Protein AF-A0A932UKM4-F1 (afdb_monomer_lite)

Secondary structure (DSSP, 8-state):
-HHHHHHHHHHHHHHHHHHHHHTT-HHHHHHHHHHHHHHHHHHHHHHHHTT-TTS-GGG--SHHHHHHHHHHHHHHHHT-TT--HHHHHHHHHHIIIIIHHHHHHHHHHHHHHHHHHHT-

pLDDT: mean 83.98, std 5.81, range [56.44, 93.0]

Radius of gyration: 15.67 Å; chains: 1; bounding box: 40×24×49 Å

Sequence (120 aa):
MVAASLAVGAAILLLALVGLALQSNWLKLARVALAAAGYAAVLVGLLRARQLWDGPAHRLPYWPFAVAGVSGGLVSGVMRPESSVPLVVADVVGAGVLLAGLHWVTVRSWHRVRDAVEGR

Foldseek 3Di:
DLVVLLVVVVVVLVVVLVVCVVVVVVLVSVLSVQLSVQLVCQLVVVCVVVVVPPPDLLPDDLVSLLVSQLRSLQSNLVSDPPDDPVRSVCSNVCSSCPVSVVSSCCSNCVVVVVCVVVVD

Structure (mmCIF, N/CA/C/O backbone):
data_AF-A0A932UKM4-F1
#
_entry.id   AF-A0A932UKM4-F1
#
loop_
_atom_site.group_PDB
_atom_site.id
_atom_site.type_symbol
_atom_site.label_atom_id
_atom_site.label_alt_id
_atom_site.label_comp_id
_atom_site.label_asym_id
_atom_site.label_entity_id
_atom_site.label_seq_id
_atom_site.pdbx_PDB_ins_code
_atom_site.Cartn_x
_atom_site.Cartn_y
_atom_site.Cartn_z
_atom_site.occupancy
_atom_site.B_iso_or_equiv
_atom_site.auth_seq_id
_atom_site.auth_comp_id
_atom_site.auth_asym_id
_atom_site.auth_atom_id
_atom_site.pdbx_PDB_model_num
ATOM 1 N N . MET A 1 1 ? -5.273 5.522 13.721 1.00 74.38 1 MET A N 1
ATOM 2 C CA . MET A 1 1 ? -5.007 4.080 13.463 1.00 74.38 1 MET A CA 1
ATOM 3 C C . MET A 1 1 ? -4.378 3.853 12.094 1.00 74.38 1 MET A C 1
ATOM 5 O O . MET A 1 1 ? -3.307 3.265 12.040 1.00 74.38 1 MET A O 1
ATOM 9 N N . VAL A 1 2 ? -4.966 4.377 11.009 1.00 76.31 2 VAL A N 1
ATOM 10 C CA . VAL A 1 2 ? -4.372 4.317 9.655 1.00 76.31 2 VAL A CA 1
ATOM 11 C C . VAL A 1 2 ? -2.952 4.900 9.627 1.00 76.31 2 VAL A C 1
ATOM 13 O O . VAL A 1 2 ? -2.050 4.270 9.091 1.00 76.31 2 VAL A O 1
ATOM 16 N N . ALA A 1 3 ? -2.725 6.042 10.287 1.00 78.25 3 ALA A N 1
ATOM 17 C CA . ALA A 1 3 ? -1.394 6.646 10.412 1.00 78.25 3 ALA A CA 1
ATOM 18 C C . ALA A 1 3 ? -0.356 5.724 11.086 1.00 78.25 3 ALA A C 1
ATOM 20 O O . ALA A 1 3 ? 0.765 5.618 10.605 1.00 78.25 3 ALA A O 1
ATOM 21 N N . ALA A 1 4 ? -0.733 5.021 12.161 1.00 80.44 4 ALA A N 1
ATOM 22 C CA . ALA A 1 4 ? 0.160 4.088 12.852 1.00 80.44 4 ALA A CA 1
ATOM 23 C C . ALA A 1 4 ? 0.479 2.864 11.978 1.00 80.44 4 ALA A C 1
ATOM 25 O O . ALA A 1 4 ? 1.633 2.464 11.878 1.00 80.44 4 ALA A O 1
ATOM 26 N N . SER A 1 5 ? -0.524 2.321 11.280 1.00 81.44 5 SER A N 1
ATOM 27 C CA . SER A 1 5 ? -0.334 1.228 10.318 1.00 81.44 5 SER A CA 1
ATOM 28 C C . SER A 1 5 ? 0.583 1.638 9.159 1.00 81.44 5 SER A C 1
ATOM 30 O O . SER A 1 5 ? 1.486 0.893 8.786 1.00 81.44 5 SER A O 1
ATOM 32 N N . LEU A 1 6 ? 0.418 2.859 8.636 1.00 81.44 6 LEU A N 1
ATOM 33 C CA . LEU A 1 6 ? 1.317 3.429 7.632 1.00 81.44 6 LEU A CA 1
ATOM 34 C C . LEU A 1 6 ? 2.736 3.628 8.170 1.00 81.44 6 LEU A C 1
ATOM 36 O O . LEU A 1 6 ? 3.684 3.348 7.447 1.00 81.44 6 LEU A O 1
ATOM 40 N N . ALA A 1 7 ? 2.896 4.064 9.421 1.00 82.94 7 ALA A N 1
ATOM 41 C CA . ALA A 1 7 ? 4.207 4.228 10.043 1.00 82.94 7 ALA A CA 1
ATOM 42 C C . ALA A 1 7 ? 4.935 2.883 10.210 1.00 82.94 7 ALA A C 1
ATOM 44 O O . ALA A 1 7 ? 6.110 2.776 9.866 1.00 82.94 7 ALA A O 1
ATOM 45 N N . VAL A 1 8 ? 4.232 1.837 10.659 1.00 83.19 8 VAL A N 1
ATOM 46 C CA . VAL A 1 8 ? 4.788 0.474 10.737 1.00 83.19 8 VAL A CA 1
ATOM 47 C C . VAL A 1 8 ? 5.137 -0.047 9.342 1.00 83.19 8 VAL A C 1
ATOM 49 O O . VAL A 1 8 ? 6.237 -0.555 9.132 1.00 83.19 8 VAL A O 1
ATOM 52 N N . GLY A 1 9 ? 4.245 0.134 8.364 1.00 81.38 9 GLY A N 1
ATOM 53 C CA . GLY A 1 9 ? 4.511 -0.224 6.971 1.00 81.38 9 GLY A CA 1
ATOM 54 C C . GLY A 1 9 ? 5.732 0.504 6.399 1.00 81.38 9 GLY A C 1
ATOM 55 O O . GLY A 1 9 ? 6.562 -0.117 5.741 1.00 81.38 9 GLY A O 1
ATOM 56 N N . ALA A 1 10 ? 5.890 1.794 6.706 1.00 83.19 10 ALA A N 1
ATOM 57 C CA . ALA A 1 10 ? 7.050 2.584 6.311 1.00 83.19 10 ALA A CA 1
ATOM 58 C C . ALA A 1 10 ? 8.342 2.079 6.971 1.00 83.19 10 ALA A C 1
ATOM 60 O O . ALA A 1 10 ? 9.363 1.984 6.297 1.00 83.19 10 ALA A O 1
ATOM 61 N N . ALA A 1 11 ? 8.306 1.690 8.248 1.00 84.06 11 ALA A N 1
ATOM 62 C CA . ALA A 1 11 ? 9.464 1.117 8.933 1.00 84.06 11 ALA A CA 1
ATOM 63 C C . ALA A 1 11 ? 9.909 -0.217 8.303 1.00 84.06 11 ALA A C 1
ATOM 65 O O . ALA A 1 11 ? 11.093 -0.407 8.024 1.00 84.06 11 ALA A O 1
ATOM 66 N N . ILE A 1 12 ? 8.962 -1.115 8.007 1.00 83.94 12 ILE A N 1
ATOM 67 C CA . ILE A 1 12 ? 9.242 -2.385 7.315 1.00 83.94 12 ILE A CA 1
ATOM 68 C C . ILE A 1 12 ? 9.814 -2.118 5.917 1.00 83.94 12 ILE A C 1
ATOM 70 O O . ILE A 1 12 ? 10.786 -2.752 5.502 1.00 83.94 12 ILE A O 1
ATOM 74 N N . LEU A 1 13 ? 9.241 -1.152 5.197 1.00 86.56 13 LEU A N 1
ATOM 75 C CA . LEU A 1 13 ? 9.720 -0.753 3.880 1.00 86.56 13 LEU A CA 1
ATOM 76 C C . LEU A 1 13 ? 11.154 -0.217 3.936 1.00 86.56 13 LEU A C 1
ATOM 78 O O . LEU A 1 13 ? 11.965 -0.597 3.097 1.00 86.56 13 LEU A O 1
ATOM 82 N N . LEU A 1 14 ? 11.491 0.620 4.920 1.00 87.81 14 LEU A N 1
ATOM 83 C CA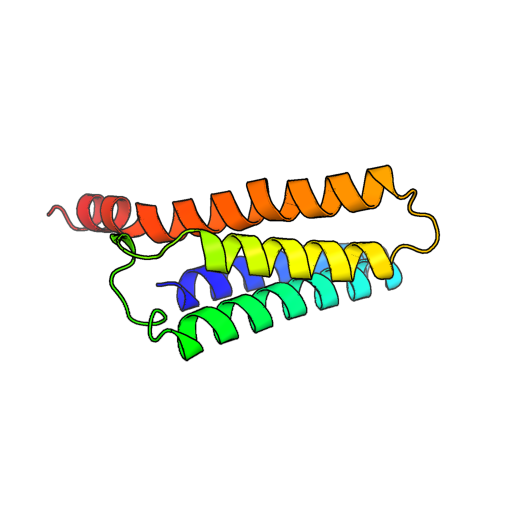 . LEU A 1 14 ? 12.846 1.147 5.089 1.00 87.81 14 LEU A CA 1
ATOM 84 C C . LEU A 1 14 ? 13.870 0.023 5.271 1.00 87.81 14 LEU A C 1
ATOM 86 O O . LEU A 1 14 ? 14.911 0.053 4.620 1.00 87.81 14 LEU A O 1
ATOM 90 N N . LEU A 1 15 ? 13.557 -1.005 6.066 1.00 86.31 15 LEU A N 1
ATOM 91 C CA . LEU A 1 15 ? 14.425 -2.181 6.213 1.00 86.31 15 LEU A CA 1
ATOM 92 C C . LEU A 1 15 ? 14.645 -2.899 4.873 1.00 86.31 15 LEU A C 1
ATOM 94 O O . LEU A 1 15 ? 15.777 -3.246 4.529 1.00 86.31 15 LEU A O 1
ATOM 98 N N . ALA A 1 16 ? 13.584 -3.074 4.080 1.00 84.44 16 ALA A N 1
ATOM 99 C CA . ALA A 1 16 ? 13.694 -3.665 2.749 1.00 84.44 16 ALA A CA 1
ATOM 100 C C . ALA A 1 16 ? 14.535 -2.797 1.792 1.00 84.44 16 ALA A C 1
ATOM 102 O O . ALA A 1 16 ? 15.354 -3.328 1.039 1.00 84.44 16 ALA A O 1
ATOM 103 N N . LEU A 1 17 ? 14.374 -1.470 1.835 1.00 85.56 17 LEU A N 1
ATOM 104 C CA . LEU A 1 17 ? 15.152 -0.532 1.021 1.00 85.56 17 LEU A CA 1
ATO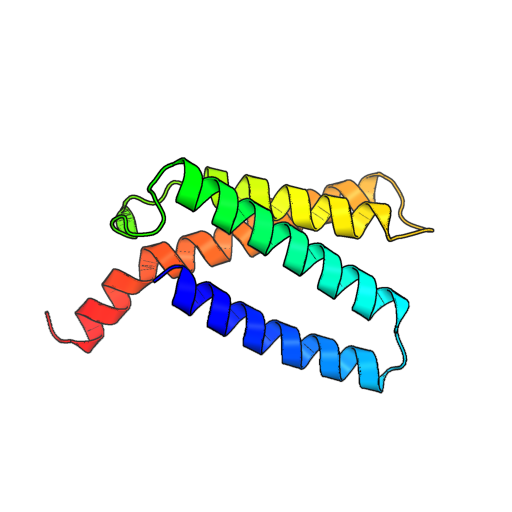M 105 C C . LEU A 1 17 ? 16.637 -0.542 1.403 1.00 85.56 17 LEU A C 1
ATOM 107 O O . LEU A 1 17 ? 17.477 -0.526 0.508 1.00 85.56 17 LEU A O 1
ATOM 111 N N . VAL A 1 18 ? 16.970 -0.647 2.694 1.00 88.31 18 VAL A N 1
ATOM 112 C CA . VAL A 1 18 ? 18.358 -0.813 3.160 1.00 88.31 18 VAL A CA 1
ATOM 113 C C . VAL A 1 18 ? 18.959 -2.101 2.599 1.00 88.31 18 VAL A C 1
ATOM 115 O O . VAL A 1 18 ? 20.045 -2.067 2.027 1.00 88.31 18 VAL A O 1
ATOM 118 N N . GLY A 1 19 ? 18.238 -3.225 2.671 1.00 85.75 19 GLY A N 1
ATOM 119 C CA . GLY A 1 19 ? 18.696 -4.486 2.081 1.00 85.75 19 GLY A CA 1
ATOM 120 C C . GLY A 1 19 ? 18.954 -4.384 0.572 1.00 85.75 19 GLY A C 1
ATOM 121 O O . GLY A 1 19 ? 19.956 -4.896 0.076 1.00 85.75 19 GLY A O 1
ATOM 122 N N . LEU A 1 20 ? 18.092 -3.672 -0.161 1.00 84.94 20 LEU A N 1
ATOM 123 C CA . LEU A 1 20 ? 18.278 -3.420 -1.595 1.00 84.94 20 LEU A CA 1
ATOM 124 C C . LEU A 1 20 ? 19.462 -2.493 -1.891 1.00 84.94 20 LEU A C 1
ATOM 126 O O . LEU A 1 20 ? 20.174 -2.722 -2.870 1.00 84.94 20 LEU A O 1
ATOM 130 N N . ALA A 1 21 ? 19.682 -1.477 -1.054 1.00 87.50 21 ALA A N 1
ATOM 131 C CA . ALA A 1 21 ? 20.821 -0.571 -1.165 1.00 87.50 21 ALA A CA 1
ATOM 132 C C . ALA A 1 21 ? 22.144 -1.320 -0.954 1.00 87.50 21 ALA A C 1
ATOM 134 O O . ALA A 1 21 ? 23.072 -1.153 -1.740 1.00 87.50 21 ALA A O 1
ATOM 135 N N . LEU A 1 22 ? 22.202 -2.218 0.037 1.00 92.56 22 LEU A N 1
ATOM 136 C CA . LEU A 1 22 ? 23.367 -3.077 0.284 1.00 92.56 22 LEU A CA 1
ATOM 137 C C . LEU A 1 22 ? 23.666 -4.015 -0.896 1.00 92.56 22 LEU A C 1
ATOM 139 O O . LEU A 1 22 ? 24.820 -4.333 -1.157 1.00 92.56 22 LEU A O 1
ATOM 143 N N . GLN A 1 23 ? 22.640 -4.417 -1.649 1.00 92.25 23 GLN A N 1
ATOM 144 C CA . GLN A 1 23 ? 22.786 -5.212 -2.874 1.00 92.25 23 GLN A CA 1
ATOM 145 C C . GLN A 1 23 ? 23.102 -4.364 -4.119 1.00 92.25 23 GLN A C 1
ATOM 147 O O . GLN A 1 23 ? 23.122 -4.899 -5.225 1.00 92.25 23 GLN A O 1
ATOM 152 N N . SER A 1 24 ? 23.309 -3.046 -3.974 1.00 91.31 24 SER A N 1
ATOM 153 C CA . SER A 1 24 ? 23.518 -2.096 -5.082 1.00 91.31 24 SER A CA 1
ATOM 154 C C . SER A 1 24 ? 22.421 -2.137 -6.156 1.00 91.31 24 SER A C 1
ATOM 156 O O . SER A 1 24 ? 22.636 -1.767 -7.311 1.00 91.31 24 SER A O 1
ATOM 158 N N . ASN A 1 25 ? 21.212 -2.580 -5.792 1.00 89.50 25 ASN A N 1
ATOM 159 C CA . ASN A 1 25 ? 20.104 -2.743 -6.727 1.00 89.50 25 ASN A CA 1
ATOM 160 C C . ASN A 1 25 ? 19.253 -1.468 -6.789 1.00 89.50 25 ASN A C 1
ATOM 162 O O . ASN A 1 25 ? 18.085 -1.442 -6.389 1.00 89.50 25 ASN A O 1
ATOM 166 N N . TRP A 1 26 ? 19.867 -0.392 -7.287 1.00 88.69 26 TRP A N 1
ATOM 167 C CA . TRP A 1 26 ? 19.292 0.957 -7.302 1.00 88.69 26 TRP A CA 1
ATOM 168 C C . TRP A 1 26 ? 17.989 1.053 -8.104 1.00 88.69 26 TRP A C 1
ATOM 170 O O . TRP A 1 26 ? 17.054 1.730 -7.683 1.00 88.69 26 TRP A O 1
ATOM 180 N N . LEU A 1 27 ? 17.880 0.309 -9.210 1.00 87.31 27 LEU A N 1
ATOM 181 C CA . LEU A 1 27 ? 16.658 0.226 -10.021 1.00 87.31 27 LEU A CA 1
ATOM 182 C C . LEU A 1 27 ? 15.488 -0.384 -9.235 1.00 87.31 27 LEU A C 1
ATOM 184 O O . LEU A 1 27 ? 14.383 0.159 -9.234 1.00 87.31 27 LEU A O 1
ATOM 188 N N . LYS A 1 28 ? 15.717 -1.502 -8.531 1.00 84.69 28 LYS A N 1
ATOM 189 C CA . LYS A 1 28 ? 14.681 -2.134 -7.700 1.00 84.69 28 LYS A CA 1
ATOM 190 C C . LYS A 1 28 ? 14.325 -1.261 -6.501 1.00 84.69 28 LYS A C 1
ATOM 192 O O . LYS A 1 28 ? 13.146 -1.174 -6.168 1.00 84.69 28 LYS A O 1
ATOM 197 N N . LEU A 1 29 ? 15.312 -0.603 -5.895 1.00 87.94 29 LEU A N 1
ATOM 198 C CA . LEU A 1 29 ? 15.105 0.347 -4.805 1.00 87.94 29 LEU A CA 1
ATOM 199 C C . LEU A 1 29 ? 14.188 1.493 -5.246 1.00 87.94 29 LEU A C 1
ATOM 201 O O . LEU A 1 29 ? 13.152 1.705 -4.619 1.00 87.94 29 LEU A O 1
ATOM 205 N N . ALA A 1 30 ? 14.516 2.173 -6.349 1.00 88.75 30 ALA A N 1
ATOM 206 C CA . ALA A 1 30 ? 13.720 3.280 -6.879 1.00 88.75 30 ALA A CA 1
ATOM 207 C C . ALA A 1 30 ? 12.285 2.841 -7.198 1.00 88.75 30 ALA A C 1
ATOM 209 O O . ALA A 1 30 ? 11.331 3.501 -6.788 1.00 88.75 30 ALA A O 1
ATOM 210 N N . ARG A 1 31 ? 12.121 1.681 -7.848 1.00 88.81 31 ARG A N 1
ATOM 211 C CA . ARG A 1 31 ? 10.805 1.113 -8.162 1.00 88.81 31 ARG A CA 1
ATOM 212 C C . ARG A 1 31 ? 9.966 0.853 -6.913 1.00 88.81 31 ARG A C 1
ATOM 214 O O . ARG A 1 31 ? 8.800 1.231 -6.869 1.00 88.81 31 ARG A O 1
ATOM 221 N N . VAL A 1 32 ? 10.543 0.198 -5.906 1.00 86.94 32 VAL A N 1
ATOM 222 C CA . VAL A 1 32 ? 9.838 -0.131 -4.658 1.00 86.94 32 VAL A CA 1
ATOM 223 C C . VAL A 1 32 ? 9.481 1.142 -3.889 1.00 86.94 32 VAL A C 1
ATOM 225 O O . VAL A 1 32 ? 8.353 1.266 -3.415 1.00 86.94 32 VAL A O 1
ATOM 228 N N . ALA A 1 33 ? 10.400 2.109 -3.822 1.00 89.19 33 ALA A N 1
ATOM 229 C CA . ALA A 1 33 ? 10.160 3.396 -3.179 1.00 89.19 33 ALA A CA 1
ATOM 230 C C . ALA A 1 33 ? 9.028 4.177 -3.867 1.00 89.19 33 ALA A C 1
ATOM 232 O O . ALA A 1 33 ? 8.114 4.649 -3.193 1.00 89.19 33 ALA A O 1
ATOM 233 N N . LEU A 1 34 ? 9.035 4.260 -5.201 1.00 90.38 34 LEU A N 1
ATOM 234 C CA . LEU A 1 34 ? 7.999 4.954 -5.971 1.00 90.38 34 LEU A CA 1
ATOM 235 C C . LEU A 1 34 ? 6.638 4.257 -5.879 1.00 90.38 34 LEU A C 1
ATOM 237 O O . LEU A 1 34 ? 5.627 4.928 -5.682 1.00 90.38 34 LEU A O 1
ATOM 241 N N . ALA A 1 35 ? 6.598 2.925 -5.959 1.00 87.50 35 ALA A N 1
ATOM 242 C CA . ALA A 1 35 ? 5.360 2.163 -5.807 1.00 87.50 35 ALA A CA 1
ATOM 243 C C . ALA A 1 35 ? 4.738 2.361 -4.415 1.00 87.50 35 ALA A C 1
ATOM 245 O O . ALA A 1 35 ? 3.532 2.585 -4.295 1.00 87.50 35 ALA A O 1
ATOM 246 N N . ALA A 1 36 ? 5.563 2.339 -3.366 1.00 87.81 36 ALA A N 1
ATOM 247 C CA . ALA A 1 36 ? 5.113 2.590 -2.003 1.00 87.81 36 ALA A CA 1
ATOM 248 C C . ALA A 1 36 ? 4.658 4.041 -1.788 1.00 87.81 36 ALA A C 1
ATOM 250 O O . ALA A 1 36 ? 3.631 4.269 -1.147 1.00 87.81 36 ALA A O 1
ATOM 251 N N . ALA A 1 37 ? 5.375 5.017 -2.353 1.00 89.94 37 ALA A N 1
ATOM 252 C CA . ALA A 1 37 ? 4.980 6.421 -2.311 1.00 89.94 37 ALA A CA 1
ATOM 253 C C . ALA A 1 37 ? 3.636 6.643 -3.023 1.00 89.94 37 ALA A C 1
ATOM 255 O O . ALA A 1 37 ? 2.755 7.296 -2.469 1.00 89.94 37 ALA A O 1
ATOM 256 N N . GLY A 1 38 ? 3.444 6.039 -4.201 1.00 90.00 38 GLY A N 1
ATOM 257 C CA . GLY A 1 38 ? 2.182 6.073 -4.940 1.00 90.00 38 GLY A CA 1
ATOM 258 C C . GLY A 1 38 ? 1.030 5.459 -4.145 1.00 90.00 38 GLY A C 1
ATOM 259 O O . GLY A 1 38 ? -0.013 6.093 -3.988 1.00 90.00 38 GLY A O 1
ATOM 260 N N . TYR A 1 39 ? 1.243 4.275 -3.561 1.00 89.31 39 TYR A N 1
ATOM 261 C CA . TYR A 1 39 ? 0.275 3.638 -2.665 1.00 89.31 39 TYR A CA 1
ATOM 262 C C . TYR A 1 39 ? -0.121 4.568 -1.509 1.00 89.31 39 TYR A C 1
ATOM 264 O O . TYR A 1 39 ? -1.305 4.810 -1.273 1.00 89.31 39 TYR A O 1
ATOM 272 N N . ALA A 1 40 ? 0.865 5.109 -0.786 1.00 89.12 40 ALA A N 1
ATOM 273 C CA . ALA A 1 40 ? 0.618 5.952 0.377 1.00 89.12 40 ALA A CA 1
ATOM 274 C C . ALA A 1 40 ? -0.107 7.248 -0.007 1.00 89.12 40 ALA A C 1
ATOM 276 O O . ALA A 1 40 ? -1.086 7.609 0.644 1.00 89.12 40 ALA A O 1
ATOM 277 N N . ALA A 1 41 ? 0.322 7.914 -1.082 1.00 92.56 41 ALA A N 1
ATOM 278 C CA . ALA A 1 41 ? -0.291 9.145 -1.565 1.00 92.56 41 ALA A CA 1
ATOM 279 C C . ALA A 1 41 ? -1.758 8.932 -1.968 1.00 92.56 41 ALA A C 1
ATOM 281 O O . ALA A 1 41 ? -2.625 9.689 -1.531 1.00 92.56 41 ALA A O 1
ATOM 282 N N . VAL A 1 42 ? -2.052 7.877 -2.737 1.00 92.81 42 VAL A N 1
ATOM 283 C CA . VAL A 1 42 ? -3.423 7.551 -3.156 1.00 92.81 42 VAL A CA 1
ATOM 284 C C . VAL A 1 42 ? -4.286 7.184 -1.954 1.00 92.81 42 VAL A C 1
ATOM 286 O O . VAL A 1 42 ? -5.389 7.709 -1.816 1.00 92.81 42 VAL A O 1
ATOM 289 N N . LEU A 1 43 ? -3.789 6.350 -1.037 1.00 91.81 43 LEU A N 1
ATOM 290 C CA . LEU A 1 43 ? -4.555 5.956 0.143 1.00 91.81 43 LEU A CA 1
ATOM 291 C C . LEU A 1 43 ? -4.859 7.153 1.053 1.00 91.81 43 LEU A C 1
ATOM 293 O O . LEU A 1 43 ? -6.007 7.350 1.449 1.00 91.81 43 LEU A O 1
ATOM 297 N N . VAL A 1 44 ? -3.848 7.968 1.368 1.00 92.62 44 VAL A N 1
ATOM 298 C CA . VAL A 1 44 ? -4.010 9.179 2.188 1.00 92.62 44 VAL A CA 1
ATOM 299 C C . VAL A 1 44 ? -4.964 10.154 1.504 1.00 92.62 44 VAL A C 1
ATOM 301 O O . VAL A 1 44 ? -5.874 10.667 2.155 1.00 92.62 44 VAL A O 1
ATOM 304 N N . GLY A 1 45 ? -4.801 10.373 0.197 1.00 93.00 45 GLY A N 1
ATOM 305 C CA . GLY A 1 45 ? -5.661 11.244 -0.598 1.00 93.00 45 GLY A CA 1
ATOM 306 C C . GLY A 1 45 ? -7.121 10.796 -0.575 1.00 93.00 45 GLY A C 1
ATOM 307 O O . GLY A 1 45 ? -7.997 11.592 -0.244 1.00 93.00 45 GLY A O 1
ATOM 308 N N . LEU A 1 46 ? -7.391 9.515 -0.841 1.00 92.50 46 LEU A N 1
ATOM 309 C CA . LEU A 1 46 ? -8.749 8.961 -0.850 1.00 92.50 46 LEU A CA 1
ATOM 310 C C . LEU A 1 46 ? -9.402 8.998 0.533 1.00 92.50 46 LEU A C 1
ATOM 312 O O . LEU A 1 46 ? -10.570 9.371 0.653 1.00 92.50 46 LEU A O 1
ATOM 316 N N . LEU A 1 47 ? -8.660 8.639 1.583 1.00 90.25 47 LEU A N 1
ATOM 317 C CA . LEU A 1 47 ? -9.189 8.648 2.945 1.00 90.25 47 LEU A CA 1
ATOM 318 C C . LEU A 1 47 ? -9.440 10.070 3.453 1.00 90.25 47 LEU A C 1
ATOM 320 O O . LEU A 1 47 ? -10.456 10.297 4.109 1.00 90.25 47 LEU A O 1
ATOM 324 N N . ARG A 1 48 ? -8.577 11.041 3.128 1.00 90.12 48 ARG A N 1
ATOM 325 C CA . ARG A 1 48 ? -8.806 12.451 3.480 1.00 90.12 48 ARG A CA 1
ATOM 326 C C . ARG A 1 48 ? -9.951 13.067 2.686 1.00 90.12 48 ARG A C 1
ATOM 328 O O . ARG A 1 48 ? -10.828 13.675 3.290 1.00 90.12 48 ARG A O 1
ATOM 335 N N . ALA A 1 49 ? -9.996 12.860 1.370 1.00 90.69 49 ALA A N 1
ATOM 336 C CA . ALA A 1 49 ? -11.053 13.398 0.510 1.00 90.69 49 ALA A CA 1
ATOM 337 C C . ALA A 1 49 ? -12.451 12.901 0.911 1.00 90.69 49 ALA A C 1
ATOM 339 O O . ALA A 1 49 ? -13.440 13.604 0.733 1.00 90.69 49 ALA A O 1
ATOM 340 N N . ARG A 1 50 ? -12.538 11.690 1.472 1.00 87.62 50 ARG A N 1
ATOM 341 C CA . ARG A 1 50 ? -13.791 11.094 1.953 1.00 87.62 50 ARG A CA 1
ATOM 342 C C . ARG A 1 50 ? -14.033 11.284 3.453 1.00 87.62 50 ARG A C 1
ATOM 344 O O . ARG A 1 50 ? -14.978 10.696 3.964 1.00 87.62 50 ARG A O 1
ATOM 351 N N . GLN A 1 51 ? -13.190 12.050 4.154 1.00 86.19 51 GLN A N 1
ATOM 352 C CA . GLN A 1 51 ? -13.247 12.235 5.615 1.00 86.19 51 GLN A CA 1
ATOM 353 C C . GLN A 1 51 ? -13.236 10.910 6.407 1.00 86.19 51 GLN A C 1
ATOM 355 O O . GLN A 1 51 ? -13.750 10.811 7.516 1.00 86.19 51 GLN A O 1
ATOM 360 N N . LEU A 1 52 ? -12.625 9.868 5.840 1.00 84.75 52 LEU A N 1
ATOM 361 C CA . LEU A 1 52 ? -12.503 8.540 6.443 1.00 84.75 52 LEU A CA 1
ATOM 362 C C . LEU A 1 52 ? -11.235 8.396 7.292 1.00 84.75 52 LEU A C 1
ATOM 364 O O . LEU A 1 52 ? -11.079 7.394 7.982 1.00 84.75 52 LEU A O 1
ATOM 368 N N . TRP A 1 53 ? -10.327 9.375 7.239 1.00 82.75 53 TRP A N 1
ATOM 369 C CA . TRP A 1 53 ? -9.026 9.331 7.913 1.00 82.75 53 TRP A CA 1
ATOM 370 C C . TRP A 1 53 ? -9.135 9.117 9.432 1.00 82.75 53 TRP A C 1
ATOM 372 O O . TRP A 1 53 ? -8.429 8.272 9.986 1.00 82.75 53 TRP A O 1
ATOM 382 N N . ASP A 1 54 ? -10.070 9.827 10.066 1.00 80.38 54 ASP A N 1
ATOM 383 C CA . ASP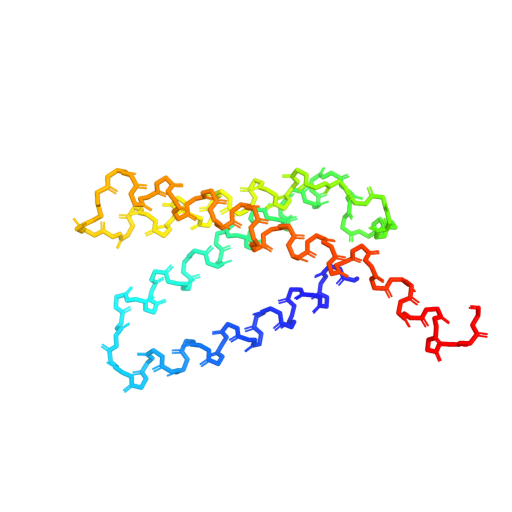 A 1 54 ? -10.324 9.782 11.513 1.00 80.38 54 ASP A CA 1
ATOM 384 C C . ASP A 1 54 ? -11.584 8.976 11.872 1.00 80.38 54 ASP A C 1
ATOM 386 O O . ASP A 1 54 ? -12.005 8.925 13.027 1.00 80.38 54 ASP A O 1
ATOM 390 N N . GLY A 1 55 ? -12.200 8.326 10.879 1.00 77.44 55 GLY A N 1
ATOM 391 C CA . GLY A 1 55 ? -13.405 7.529 11.073 1.00 77.44 55 GLY A CA 1
ATOM 392 C C . GLY A 1 55 ? -13.150 6.237 11.866 1.00 77.44 55 GLY A C 1
ATOM 393 O O . GLY A 1 55 ? -12.015 5.753 11.950 1.00 77.44 55 GLY A O 1
ATOM 394 N N . PRO A 1 56 ? -14.204 5.609 12.422 1.00 78.69 56 PRO A N 1
ATOM 395 C CA . PRO A 1 56 ? -14.066 4.348 13.140 1.00 78.69 56 PRO A CA 1
ATOM 396 C C . PRO A 1 56 ? -13.478 3.259 12.235 1.00 78.69 56 PRO A C 1
ATOM 398 O O . PRO A 1 56 ? -14.045 2.946 11.186 1.00 78.69 56 PRO A O 1
ATOM 401 N N . ALA A 1 57 ? -12.384 2.623 12.664 1.00 77.31 57 ALA A N 1
ATOM 402 C CA . ALA A 1 57 ? -11.656 1.649 11.844 1.00 77.31 57 ALA A CA 1
ATOM 403 C C . ALA A 1 57 ? -12.521 0.465 11.364 1.00 77.31 57 ALA A C 1
ATOM 405 O O . ALA A 1 57 ? -12.302 -0.069 10.280 1.00 77.31 57 ALA A O 1
ATOM 406 N N . HIS A 1 58 ? -13.555 0.089 12.127 1.00 74.81 58 HIS A N 1
ATOM 407 C CA . HIS A 1 58 ? -14.493 -0.976 11.757 1.00 74.81 58 HIS A CA 1
ATOM 408 C C . HIS A 1 58 ? -15.410 -0.624 10.570 1.00 74.81 58 HIS A C 1
ATOM 410 O O . HIS A 1 58 ? -15.995 -1.533 9.977 1.00 74.81 58 HIS A O 1
ATOM 416 N N . ARG A 1 59 ? -15.538 0.668 10.231 1.00 82.19 59 ARG A N 1
ATOM 417 C CA . ARG A 1 59 ? -16.359 1.190 9.124 1.00 82.19 59 ARG A CA 1
ATOM 418 C C . ARG A 1 59 ? -15.545 1.543 7.884 1.00 82.19 59 ARG A C 1
ATOM 420 O O . ARG A 1 59 ? -16.127 1.990 6.900 1.00 82.19 59 ARG A O 1
ATOM 427 N N . LEU A 1 60 ? -14.223 1.367 7.914 1.00 85.44 60 LEU A N 1
ATOM 428 C CA . LEU A 1 60 ? -13.385 1.677 6.763 1.00 85.44 60 LEU A CA 1
ATOM 429 C C . LEU A 1 60 ? -13.717 0.725 5.603 1.00 85.44 60 LEU A C 1
ATOM 431 O O . LEU A 1 60 ? -13.576 -0.494 5.758 1.00 85.44 60 LEU A O 1
ATOM 435 N N . PRO A 1 61 ? -14.153 1.240 4.442 1.00 89.19 61 PRO A N 1
ATOM 436 C CA . PRO A 1 61 ? -14.399 0.405 3.278 1.00 89.19 61 PRO A CA 1
ATOM 437 C C . PRO A 1 61 ? -13.077 -0.119 2.699 1.00 89.19 61 PRO A C 1
ATOM 439 O O . PRO A 1 61 ? -12.031 0.504 2.861 1.00 89.19 61 PRO A O 1
ATOM 442 N N . TYR A 1 62 ? -13.123 -1.260 2.006 1.00 87.00 62 TYR A N 1
ATOM 443 C CA . TYR A 1 62 ? -11.943 -1.878 1.382 1.00 87.00 62 TYR A CA 1
ATOM 444 C C . TYR A 1 62 ? -11.464 -1.129 0.126 1.00 87.00 62 TYR A C 1
ATOM 446 O O . TYR A 1 62 ? -10.266 -1.068 -0.147 1.00 87.00 62 TYR A O 1
ATOM 454 N N . TRP A 1 63 ? -12.380 -0.509 -0.625 1.00 90.94 63 TRP A N 1
ATOM 455 C CA . TRP A 1 63 ? -12.072 0.076 -1.935 1.00 90.94 63 TRP A CA 1
ATOM 456 C C . TRP A 1 63 ? -10.924 1.113 -1.948 1.00 90.94 63 TRP A C 1
ATOM 458 O O . TRP A 1 63 ? -10.156 1.073 -2.906 1.00 90.94 63 TRP A O 1
ATOM 468 N N . PRO A 1 64 ? -10.706 1.992 -0.939 1.00 90.56 64 PRO A N 1
ATOM 469 C CA . PRO A 1 64 ? -9.579 2.929 -0.964 1.00 90.56 64 PRO A CA 1
ATOM 470 C C . PRO A 1 64 ? -8.230 2.209 -0.906 1.00 90.56 64 PRO A C 1
ATOM 472 O O . PRO A 1 64 ? -7.275 2.629 -1.554 1.00 90.56 64 PRO A O 1
ATOM 475 N N . PHE A 1 65 ? -8.168 1.101 -0.161 1.00 90.62 65 PHE A N 1
ATOM 476 C CA . PHE A 1 65 ? -6.986 0.248 -0.078 1.00 90.62 65 PHE A CA 1
ATOM 477 C C . PHE A 1 65 ? -6.760 -0.454 -1.412 1.00 90.62 65 PHE A C 1
ATOM 479 O O . PHE A 1 65 ? -5.653 -0.406 -1.933 1.00 90.62 65 PHE A O 1
ATOM 486 N N . ALA A 1 66 ? -7.808 -1.034 -2.004 1.00 88.38 66 ALA A N 1
ATOM 487 C CA . ALA A 1 66 ? -7.715 -1.688 -3.307 1.00 88.38 66 ALA A CA 1
ATOM 488 C C . ALA A 1 66 ? -7.196 -0.732 -4.395 1.00 88.38 66 ALA A C 1
ATOM 490 O O . ALA A 1 66 ? -6.258 -1.073 -5.112 1.00 88.38 66 ALA A O 1
ATOM 491 N N . VAL A 1 67 ? -7.744 0.487 -4.473 1.00 89.38 67 VAL A N 1
ATOM 492 C CA . VAL A 1 67 ? -7.311 1.509 -5.444 1.00 89.38 67 VAL A CA 1
ATOM 493 C C . VAL A 1 67 ? -5.854 1.918 -5.209 1.00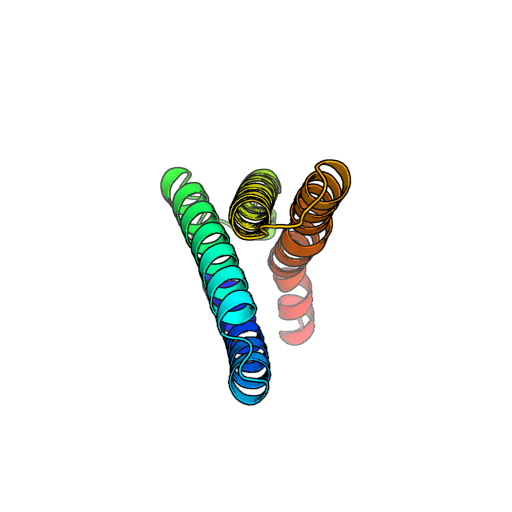 89.38 67 VAL A C 1
ATOM 495 O O . VAL A 1 67 ? -5.088 2.000 -6.167 1.00 89.38 67 VAL A O 1
ATOM 498 N N . ALA A 1 68 ? -5.440 2.098 -3.952 1.00 89.38 68 ALA A N 1
ATOM 499 C CA . ALA A 1 68 ? -4.042 2.366 -3.614 1.00 89.38 68 ALA A CA 1
ATOM 500 C C . ALA A 1 68 ? -3.106 1.198 -3.990 1.00 89.38 68 ALA A C 1
ATOM 502 O O . ALA A 1 68 ? -2.006 1.411 -4.507 1.00 89.38 68 ALA A O 1
ATOM 503 N N . GLY A 1 69 ? -3.552 -0.044 -3.774 1.00 86.44 69 GLY A N 1
ATOM 504 C CA . GLY A 1 69 ? -2.846 -1.262 -4.175 1.00 86.44 69 GLY A CA 1
ATOM 505 C C . GLY A 1 69 ? -2.636 -1.330 -5.685 1.00 86.44 69 GLY A C 1
ATOM 506 O O . GLY A 1 69 ? -1.513 -1.545 -6.141 1.00 86.44 69 GLY A O 1
ATOM 507 N N . VAL A 1 70 ? -3.688 -1.048 -6.457 1.00 87.81 70 VAL A N 1
ATOM 508 C CA . VAL A 1 70 ? -3.631 -0.983 -7.924 1.00 87.81 70 VAL A CA 1
ATOM 509 C C . VAL A 1 70 ? -2.668 0.105 -8.389 1.00 87.81 70 VAL A C 1
ATOM 511 O O . VAL A 1 70 ? -1.828 -0.168 -9.245 1.00 87.81 70 VAL A O 1
ATOM 514 N N . SER A 1 71 ? -2.713 1.309 -7.808 1.00 87.38 71 SER A N 1
ATOM 515 C CA . SER A 1 71 ? -1.777 2.375 -8.189 1.00 87.38 71 SER A CA 1
ATOM 516 C C . SER A 1 71 ? -0.322 2.002 -7.905 1.00 87.38 71 SER A C 1
ATOM 518 O O . SER A 1 71 ? 0.543 2.256 -8.738 1.00 87.38 71 SER A O 1
ATOM 520 N N . GLY A 1 72 ? -0.044 1.347 -6.771 1.00 83.81 72 GLY A N 1
ATOM 521 C CA . GLY A 1 72 ? 1.301 0.859 -6.455 1.00 83.81 72 GLY A CA 1
ATOM 522 C C . GLY A 1 72 ? 1.774 -0.218 -7.437 1.00 83.81 72 GLY A C 1
ATOM 523 O O . GLY A 1 72 ? 2.904 -0.159 -7.923 1.00 83.81 72 GLY A O 1
ATOM 524 N N . GLY A 1 73 ? 0.894 -1.161 -7.787 1.00 82.44 73 GLY A N 1
ATOM 525 C CA . GLY A 1 73 ? 1.167 -2.194 -8.788 1.00 82.44 73 GLY A CA 1
ATOM 526 C C . GLY A 1 73 ? 1.446 -1.617 -10.178 1.00 82.44 73 GLY A C 1
ATOM 527 O O . GLY A 1 73 ? 2.403 -2.031 -10.825 1.00 82.44 73 GLY A O 1
ATOM 528 N N . LEU A 1 74 ? 0.675 -0.612 -10.608 1.00 85.31 74 LEU A N 1
ATOM 529 C CA . LEU A 1 74 ? 0.874 0.072 -11.890 1.00 85.31 74 LEU A CA 1
ATOM 530 C C . LEU A 1 74 ? 2.209 0.819 -11.939 1.00 85.31 74 LEU A C 1
ATOM 532 O O . LEU A 1 74 ? 2.958 0.662 -12.901 1.00 85.31 74 LEU A O 1
ATOM 536 N N . VAL A 1 75 ? 2.539 1.580 -10.890 1.00 85.75 75 VAL A N 1
ATOM 537 C CA . VAL A 1 75 ? 3.834 2.276 -10.789 1.00 85.75 75 VAL A CA 1
ATOM 538 C C . VAL A 1 75 ? 4.986 1.271 -10.842 1.00 85.75 75 VAL A C 1
ATOM 540 O O . VAL A 1 75 ? 5.951 1.474 -11.577 1.00 85.75 75 VAL A O 1
ATOM 543 N N . SER A 1 76 ? 4.870 0.151 -10.124 1.00 82.94 76 SER A N 1
ATOM 544 C CA . SER A 1 76 ? 5.875 -0.915 -10.167 1.00 82.94 76 SER A CA 1
ATOM 545 C C . SER A 1 76 ? 5.991 -1.551 -11.559 1.00 82.94 76 SER A C 1
ATOM 547 O O . SER A 1 76 ? 7.102 -1.758 -12.049 1.00 82.94 76 SER A O 1
ATOM 549 N N . GLY A 1 77 ? 4.862 -1.830 -12.214 1.00 82.56 77 GLY A N 1
ATOM 550 C CA . GLY A 1 77 ? 4.809 -2.438 -13.543 1.00 82.56 77 GLY A CA 1
ATOM 551 C C . GLY A 1 77 ? 5.465 -1.577 -14.621 1.00 82.56 77 GLY A C 1
ATOM 552 O O . GLY A 1 77 ? 6.319 -2.066 -15.352 1.00 82.56 77 GLY A O 1
ATOM 553 N N . VAL A 1 78 ? 5.150 -0.277 -14.667 1.00 84.62 78 VAL A N 1
ATOM 554 C CA . VAL A 1 78 ? 5.722 0.659 -15.658 1.00 84.62 78 VAL A CA 1
ATOM 555 C C . VAL A 1 78 ? 7.243 0.776 -15.521 1.00 84.62 78 VAL A C 1
ATOM 557 O O . VAL A 1 78 ? 7.949 0.941 -16.510 1.00 84.62 78 VAL A O 1
ATOM 560 N N . MET A 1 79 ? 7.777 0.639 -14.306 1.00 83.06 79 MET A N 1
ATOM 561 C CA . MET A 1 79 ? 9.221 0.695 -14.062 1.00 83.06 79 MET A CA 1
ATOM 562 C C . MET A 1 79 ? 9.958 -0.634 -14.305 1.00 83.06 79 MET A C 1
ATOM 564 O O . MET A 1 79 ? 11.149 -0.736 -13.997 1.00 83.06 79 MET A O 1
ATOM 568 N N . ARG A 1 80 ? 9.292 -1.682 -14.812 1.00 81.06 80 ARG A N 1
ATOM 569 C CA . ARG A 1 80 ? 9.942 -2.944 -15.201 1.00 81.06 80 ARG A CA 1
ATOM 570 C C . ARG A 1 80 ? 10.141 -3.002 -16.724 1.00 81.06 80 ARG A C 1
ATOM 572 O O . ARG A 1 80 ? 9.198 -3.363 -17.426 1.00 81.06 80 ARG A O 1
ATOM 579 N N . PRO A 1 81 ? 11.366 -2.759 -17.231 1.00 69.12 81 PRO A N 1
ATOM 580 C CA . PRO A 1 81 ? 11.636 -2.737 -18.672 1.00 69.12 81 PRO A CA 1
ATOM 581 C C . PRO A 1 81 ? 11.425 -4.090 -19.376 1.00 69.12 81 PRO A C 1
ATOM 583 O O . PRO A 1 81 ? 11.138 -4.109 -20.564 1.00 69.12 81 PRO A O 1
ATOM 586 N N . GLU A 1 82 ? 11.506 -5.212 -18.653 1.00 77.31 82 GLU A N 1
ATOM 587 C CA . GLU A 1 82 ? 11.378 -6.571 -19.215 1.00 77.31 82 GLU A CA 1
ATOM 588 C C . GLU A 1 82 ? 10.106 -7.306 -18.762 1.00 77.31 82 GLU A C 1
ATOM 590 O O . GLU A 1 82 ? 10.021 -8.534 -18.803 1.00 77.31 82 GLU A O 1
ATOM 595 N N . SER A 1 83 ? 9.110 -6.581 -18.251 1.00 73.19 83 SER A N 1
ATOM 596 C CA . SER A 1 83 ? 7.891 -7.230 -17.769 1.00 73.19 83 SER A CA 1
ATOM 597 C C . SER A 1 83 ? 6.953 -7.606 -18.912 1.00 73.19 83 SER A C 1
ATOM 599 O O . SER A 1 83 ? 6.548 -6.771 -19.717 1.00 73.19 83 SER A O 1
ATOM 601 N N . SER A 1 84 ? 6.565 -8.880 -18.965 1.00 81.19 84 SER A N 1
ATOM 602 C CA . SER A 1 84 ? 5.461 -9.309 -19.816 1.00 81.19 84 SER A CA 1
ATOM 603 C C . SER A 1 84 ? 4.132 -8.817 -19.229 1.00 81.19 84 SER A C 1
ATOM 605 O O . SER A 1 84 ? 3.960 -8.756 -18.008 1.00 81.19 84 SER A O 1
ATOM 607 N N . VAL A 1 85 ? 3.168 -8.486 -20.096 1.00 80.88 85 VAL A N 1
ATOM 608 C CA . VAL A 1 85 ? 1.828 -8.009 -19.694 1.00 80.88 85 VAL A CA 1
ATOM 609 C C . VAL A 1 85 ? 1.170 -8.905 -18.626 1.00 80.88 85 VAL A C 1
ATOM 611 O O . VAL A 1 85 ? 0.663 -8.358 -17.645 1.00 80.88 85 VAL A O 1
ATOM 614 N N . PRO A 1 86 ? 1.225 -10.253 -18.712 1.00 84.44 86 PRO A N 1
ATOM 615 C CA . PRO A 1 86 ? 0.660 -11.121 -17.675 1.00 84.44 86 PRO A CA 1
ATOM 616 C C . PRO A 1 86 ? 1.306 -10.936 -16.296 1.00 84.44 86 PRO A C 1
ATOM 618 O O . PRO A 1 86 ? 0.623 -11.017 -15.279 1.00 84.44 86 PRO A O 1
ATOM 621 N N . LEU A 1 87 ? 2.611 -10.656 -16.254 1.00 77.69 87 LEU A N 1
ATOM 622 C CA . LEU A 1 87 ? 3.363 -10.458 -15.015 1.00 77.69 87 LEU A CA 1
ATOM 623 C C . LEU A 1 87 ? 2.991 -9.132 -14.342 1.00 77.69 87 LEU A C 1
ATOM 625 O O . LEU A 1 87 ? 2.845 -9.083 -13.126 1.00 77.69 87 LEU A O 1
ATOM 629 N N . VAL A 1 88 ? 2.769 -8.078 -15.133 1.00 79.56 88 VAL A N 1
ATOM 630 C CA . VAL A 1 88 ? 2.272 -6.786 -14.630 1.00 79.56 88 VAL A CA 1
ATOM 631 C C . VAL A 1 88 ? 0.864 -6.932 -14.058 1.00 79.56 88 VAL A C 1
ATOM 633 O O . VAL A 1 88 ? 0.585 -6.426 -12.973 1.00 79.56 88 VAL A O 1
ATOM 636 N N . VAL A 1 89 ? -0.022 -7.655 -14.751 1.00 80.62 89 VAL A N 1
ATOM 637 C CA . VAL A 1 89 ? -1.382 -7.920 -14.260 1.00 80.62 89 VAL A CA 1
ATOM 638 C C . VAL A 1 89 ? -1.340 -8.719 -12.956 1.00 80.62 89 VAL A C 1
ATOM 640 O O . VAL A 1 89 ? -2.034 -8.362 -12.006 1.00 80.62 89 VAL A O 1
ATOM 643 N N . ALA A 1 90 ? -0.494 -9.749 -12.872 1.00 81.88 90 ALA A N 1
ATOM 644 C CA . ALA A 1 90 ? -0.308 -10.524 -11.648 1.00 81.88 90 ALA A CA 1
ATOM 645 C C . ALA A 1 90 ? 0.235 -9.667 -10.490 1.00 81.88 90 ALA A C 1
ATOM 647 O O . ALA A 1 90 ? -0.280 -9.772 -9.379 1.00 81.88 90 ALA A O 1
ATOM 648 N N . ASP A 1 91 ? 1.204 -8.781 -10.744 1.00 77.88 91 ASP A N 1
ATOM 649 C CA . ASP A 1 91 ? 1.731 -7.841 -9.744 1.00 77.88 91 ASP A CA 1
ATOM 650 C C . ASP A 1 91 ? 0.634 -6.878 -9.248 1.00 77.88 91 ASP A C 1
ATOM 652 O O . ASP A 1 91 ? 0.494 -6.664 -8.044 1.00 77.88 91 ASP A O 1
ATOM 656 N N . VAL A 1 92 ? -0.182 -6.324 -10.153 1.00 80.12 92 VAL A N 1
ATOM 657 C CA . VAL A 1 92 ? -1.288 -5.406 -9.817 1.00 80.12 92 VAL A CA 1
ATOM 658 C C . VAL A 1 92 ? -2.366 -6.108 -8.995 1.00 80.12 92 VAL A C 1
ATOM 660 O O . VAL A 1 92 ? -2.794 -5.584 -7.964 1.00 80.12 92 VAL A O 1
ATOM 663 N N . VAL A 1 93 ? -2.794 -7.299 -9.419 1.00 82.50 93 VAL A N 1
ATOM 664 C CA . VAL A 1 93 ? -3.808 -8.088 -8.706 1.00 82.50 93 VAL A CA 1
ATOM 665 C C . VAL A 1 93 ? -3.263 -8.559 -7.361 1.00 82.50 93 VAL A C 1
ATOM 667 O O . VAL A 1 93 ? -3.934 -8.408 -6.342 1.00 82.50 93 VAL A O 1
ATOM 670 N N . GLY A 1 94 ? -2.029 -9.061 -7.325 1.00 78.06 94 GLY A N 1
ATOM 671 C CA . GLY A 1 94 ? -1.356 -9.490 -6.103 1.00 78.06 94 GLY A CA 1
ATOM 672 C C . GLY A 1 94 ? -1.210 -8.350 -5.097 1.00 78.06 94 GLY A C 1
ATOM 673 O O . GLY A 1 94 ? -1.571 -8.514 -3.934 1.00 78.06 94 GLY A O 1
ATOM 674 N N . ALA A 1 95 ? -0.769 -7.168 -5.532 1.00 75.56 95 ALA A N 1
ATOM 675 C CA . ALA A 1 95 ? -0.680 -5.987 -4.675 1.00 75.56 95 ALA A CA 1
ATOM 676 C C . ALA A 1 95 ? -2.066 -5.507 -4.202 1.00 75.56 95 ALA A C 1
ATOM 678 O O . ALA A 1 95 ? -2.252 -5.204 -3.022 1.00 75.56 95 ALA A O 1
ATOM 679 N N . GLY A 1 96 ? -3.062 -5.476 -5.089 1.00 71.81 96 GLY A N 1
ATOM 680 C CA . GLY A 1 96 ? -4.431 -5.080 -4.748 1.00 71.81 96 GLY A CA 1
ATOM 681 C C . GLY A 1 96 ? -5.108 -6.027 -3.751 1.00 71.81 96 GLY A C 1
ATOM 682 O O . GLY A 1 96 ? -5.779 -5.584 -2.819 1.00 71.81 96 GLY A O 1
ATOM 683 N N . VAL A 1 97 ? -4.911 -7.334 -3.903 1.00 77.88 97 VAL A N 1
ATOM 684 C CA . VAL A 1 97 ? -5.555 -8.336 -3.047 1.00 77.88 97 VAL A CA 1
ATOM 685 C C . VAL A 1 97 ? -4.757 -8.561 -1.770 1.00 77.88 97 VAL A C 1
ATOM 687 O O . VAL A 1 97 ? -5.309 -8.429 -0.682 1.00 77.88 97 VAL A O 1
ATOM 690 N N . LEU A 1 98 ? -3.463 -8.869 -1.870 1.00 79.06 98 LEU A N 1
ATOM 691 C CA . LEU A 1 98 ? -2.665 -9.263 -0.710 1.00 79.06 98 LEU A CA 1
ATOM 692 C C . LEU A 1 98 ? -2.254 -8.057 0.124 1.00 79.06 98 LEU A C 1
ATOM 694 O O . LEU A 1 98 ? -2.568 -8.015 1.308 1.00 79.06 98 LEU A O 1
ATOM 698 N N . LEU A 1 99 ? -1.589 -7.061 -0.467 1.00 77.94 99 LEU A N 1
ATOM 699 C CA . LEU A 1 99 ? -1.086 -5.921 0.305 1.00 77.94 99 LEU A CA 1
ATOM 700 C C . LEU A 1 99 ? -2.244 -5.070 0.832 1.00 77.94 99 LEU A C 1
ATOM 702 O O . LEU A 1 99 ? -2.317 -4.786 2.027 1.00 77.94 99 LEU A O 1
ATOM 706 N N . ALA A 1 100 ? -3.170 -4.693 -0.047 1.00 83.50 100 ALA A N 1
ATOM 707 C CA . ALA A 1 100 ? -4.305 -3.868 0.341 1.00 83.50 100 ALA A CA 1
ATOM 708 C C . ALA A 1 100 ? -5.343 -4.631 1.175 1.00 83.50 100 ALA A C 1
ATOM 710 O O . ALA A 1 100 ? -5.898 -4.055 2.111 1.00 83.50 100 ALA A O 1
ATOM 711 N N . GLY A 1 101 ? -5.568 -5.922 0.906 1.00 85.00 101 GLY A N 1
ATOM 712 C CA . GLY A 1 101 ? -6.424 -6.765 1.743 1.00 85.00 101 GLY A CA 1
ATOM 713 C C . GLY A 1 101 ? -5.847 -6.951 3.139 1.00 85.00 101 GLY A C 1
ATOM 714 O O . GLY A 1 101 ? -6.546 -6.696 4.117 1.00 85.00 101 GLY A O 1
ATOM 715 N N . LEU A 1 102 ? -4.562 -7.301 3.247 1.00 85.19 102 LEU A N 1
ATOM 716 C CA . LEU A 1 102 ? -3.896 -7.458 4.538 1.00 85.19 102 LEU A CA 1
ATOM 717 C C . LEU A 1 102 ? -3.901 -6.141 5.314 1.00 85.19 102 LEU A C 1
ATOM 719 O O . LEU A 1 102 ? -4.330 -6.122 6.461 1.00 85.19 102 LEU A O 1
ATOM 723 N N . HIS A 1 103 ? -3.522 -5.027 4.682 1.00 84.44 103 HIS A N 1
ATOM 724 C CA . HIS A 1 103 ? -3.521 -3.719 5.336 1.00 84.44 103 HIS A CA 1
ATOM 725 C C . HIS A 1 103 ? -4.926 -3.327 5.823 1.00 84.44 103 HIS A C 1
ATOM 727 O O . HIS A 1 103 ? -5.090 -2.884 6.962 1.00 84.44 103 HIS A O 1
ATOM 733 N N . TRP A 1 104 ? -5.955 -3.544 5.002 1.00 88.75 104 TRP A N 1
ATOM 734 C CA . TRP A 1 104 ? -7.338 -3.298 5.399 1.00 88.75 104 TRP A CA 1
ATOM 735 C C . TRP A 1 104 ? -7.767 -4.175 6.583 1.00 88.75 104 TRP A C 1
ATOM 737 O O . TRP A 1 104 ? -8.310 -3.658 7.562 1.00 88.75 104 TRP A O 1
ATOM 747 N N . VAL A 1 105 ? -7.481 -5.481 6.539 1.00 86.81 105 VAL A N 1
ATOM 748 C CA . VAL A 1 105 ? -7.787 -6.418 7.632 1.00 86.81 105 VAL A CA 1
ATOM 749 C C . VAL A 1 105 ? -7.051 -6.026 8.909 1.00 86.81 105 VAL A C 1
ATOM 751 O O . VAL A 1 105 ? -7.672 -6.023 9.970 1.00 86.81 105 VAL A O 1
ATOM 754 N N . THR A 1 106 ? -5.772 -5.653 8.834 1.00 86.12 106 THR A N 1
ATOM 755 C CA . THR A 1 106 ? -4.976 -5.218 9.989 1.00 86.12 106 THR A CA 1
ATOM 756 C C . THR A 1 106 ? -5.588 -3.982 10.639 1.00 86.12 106 THR A C 1
ATOM 758 O O . THR A 1 106 ? -5.847 -3.987 11.842 1.00 86.12 106 THR A O 1
ATOM 761 N N . VAL A 1 107 ? -5.898 -2.946 9.852 1.00 85.00 107 VAL A N 1
ATOM 762 C CA . VAL A 1 107 ? -6.524 -1.720 10.372 1.00 85.00 107 VAL A CA 1
ATOM 763 C C . VAL A 1 107 ? -7.890 -2.028 10.981 1.00 85.00 107 VAL A C 1
ATOM 765 O O .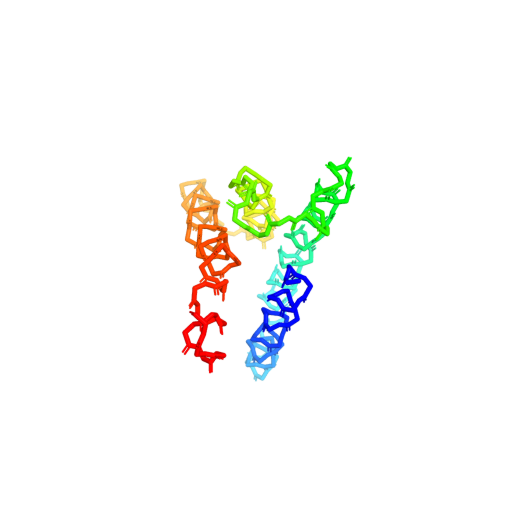 VAL A 1 107 ? -8.209 -1.536 12.065 1.00 85.00 107 VAL A O 1
ATOM 768 N N . ARG A 1 108 ? -8.692 -2.868 10.318 1.00 85.50 108 ARG A N 1
ATOM 769 C CA . ARG A 1 108 ? -10.033 -3.220 10.785 1.00 85.50 108 ARG A CA 1
ATOM 770 C C . ARG A 1 108 ? -10.001 -4.068 12.051 1.00 85.50 108 ARG A C 1
ATOM 772 O O . ARG A 1 108 ? -10.830 -3.848 12.927 1.00 85.50 108 ARG A O 1
ATOM 779 N 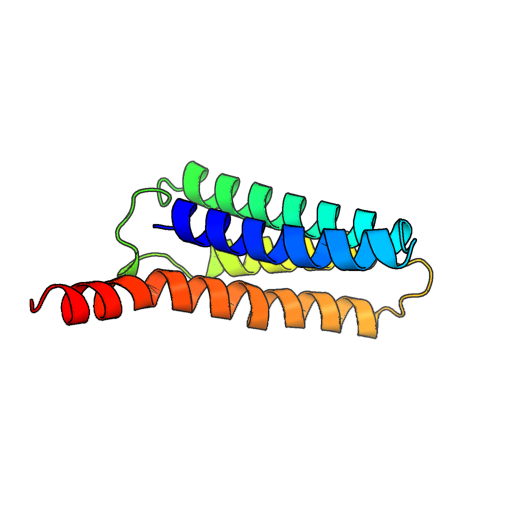N . SER A 1 109 ? -9.078 -5.016 12.168 1.00 84.25 109 SER A N 1
ATOM 780 C CA . SER A 1 109 ? -9.029 -5.994 13.267 1.00 84.25 109 SER A CA 1
ATOM 781 C C . SER A 1 109 ? -8.342 -5.457 14.521 1.00 84.25 109 SER A C 1
ATOM 783 O O . SER A 1 109 ? -8.527 -6.018 15.597 1.00 84.25 109 SER A O 1
ATOM 785 N N . TRP A 1 110 ? -7.605 -4.347 14.409 1.00 80.88 110 TRP A N 1
ATOM 786 C CA . TRP A 1 110 ? -6.868 -3.750 15.524 1.00 80.88 110 TRP A CA 1
ATOM 787 C C . TRP A 1 110 ? -7.743 -3.412 16.735 1.00 80.88 110 TRP A C 1
ATOM 789 O O . TRP A 1 110 ? -7.275 -3.532 17.861 1.00 80.88 110 TRP A O 1
ATOM 799 N N . HIS A 1 111 ? -9.010 -3.024 16.533 1.00 75.56 111 HIS A N 1
ATOM 800 C CA . HIS A 1 111 ? -9.910 -2.758 17.663 1.00 75.56 111 HIS A CA 1
ATOM 801 C C . HIS A 1 111 ? -10.068 -3.994 18.555 1.00 75.56 111 HIS A C 1
ATOM 803 O O . HIS A 1 111 ? -9.883 -3.877 19.754 1.00 75.56 111 HIS A O 1
ATOM 809 N N . ARG A 1 112 ? -10.257 -5.188 17.974 1.00 77.62 112 ARG A N 1
ATOM 810 C CA . ARG A 1 112 ? -10.405 -6.436 18.741 1.00 77.62 112 ARG A CA 1
ATOM 811 C C . ARG A 1 112 ? -9.158 -6.766 19.551 1.00 77.62 112 ARG A C 1
ATOM 813 O O . ARG A 1 112 ? -9.267 -7.223 20.678 1.00 77.62 112 ARG A O 1
ATOM 820 N N . VAL A 1 113 ? -7.979 -6.539 18.969 1.00 78.06 113 VAL A N 1
ATOM 821 C CA . VAL A 1 113 ? -6.700 -6.768 19.656 1.00 78.06 113 VAL A CA 1
ATOM 822 C C . VAL A 1 113 ? -6.530 -5.775 20.800 1.00 78.06 113 VAL A C 1
ATOM 824 O O . VAL A 1 113 ? -6.150 -6.169 21.894 1.00 78.06 113 VAL A O 1
ATOM 827 N N . ARG A 1 114 ? -6.845 -4.497 20.569 1.00 79.44 114 ARG A N 1
ATOM 828 C CA . ARG A 1 114 ? -6.782 -3.470 21.608 1.00 79.44 114 ARG A CA 1
ATOM 829 C C . ARG A 1 114 ? -7.756 -3.766 22.747 1.00 79.44 114 ARG A C 1
ATOM 831 O O . ARG A 1 114 ? -7.346 -3.704 23.895 1.00 79.44 114 ARG A O 1
ATOM 838 N N . ASP A 1 115 ? -8.999 -4.112 22.433 1.00 80.00 115 ASP A N 1
ATOM 839 C CA . ASP A 1 115 ? -10.029 -4.392 23.436 1.00 80.00 115 ASP A CA 1
ATOM 840 C C . ASP A 1 115 ? -9.639 -5.632 24.275 1.00 80.00 115 ASP A C 1
ATOM 842 O O . ASP A 1 115 ? -9.688 -5.586 25.502 1.00 80.00 115 ASP A O 1
ATOM 846 N N . ALA A 1 116 ? -9.085 -6.675 23.638 1.00 81.25 116 ALA A N 1
ATOM 847 C CA . ALA A 1 116 ? -8.542 -7.852 24.325 1.00 81.25 116 ALA A CA 1
ATOM 848 C C . ALA A 1 116 ? -7.324 -7.550 25.225 1.00 81.25 116 ALA A C 1
ATOM 850 O O . ALA A 1 116 ? -7.162 -8.186 26.263 1.00 81.25 116 ALA A O 1
ATOM 851 N N . VAL A 1 117 ? -6.464 -6.598 24.843 1.00 81.50 117 VAL A N 1
ATOM 852 C CA . VAL A 1 117 ? -5.298 -6.174 25.646 1.00 81.50 117 VAL A CA 1
ATOM 853 C C . VAL A 1 117 ? -5.708 -5.243 26.792 1.00 81.50 117 VAL A C 1
ATOM 855 O O . VAL A 1 117 ? -5.131 -5.316 27.873 1.00 81.50 117 VAL A O 1
ATOM 858 N N . GLU A 1 118 ? -6.702 -4.380 26.577 1.00 84.31 118 GLU A N 1
ATOM 859 C CA . GLU A 1 118 ? -7.229 -3.463 27.594 1.00 84.31 118 GLU A CA 1
ATOM 860 C C . GLU A 1 118 ? -8.192 -4.145 28.586 1.00 84.31 118 GLU A C 1
ATOM 862 O O . GLU A 1 118 ? -8.602 -3.510 29.556 1.00 84.31 118 GLU A O 1
ATOM 867 N N . GLY A 1 119 ? -8.542 -5.419 28.370 1.00 69.06 119 GLY A N 1
ATOM 868 C CA . GLY A 1 119 ? -9.433 -6.183 29.249 1.00 69.06 119 GLY A CA 1
ATOM 869 C C . GLY A 1 119 ? -10.878 -5.674 29.253 1.00 69.06 119 GLY A C 1
ATOM 870 O O . GLY A 1 119 ? -11.540 -5.766 30.288 1.00 69.06 119 GLY A O 1
ATOM 871 N N . ARG A 1 120 ? -11.340 -5.103 28.132 1.00 56.44 120 ARG A N 1
ATOM 872 C CA . ARG A 1 120 ? -12.717 -4.617 27.950 1.00 56.44 120 ARG A CA 1
ATOM 873 C C . ARG A 1 120 ? -13.583 -5.610 27.189 1.00 56.44 120 ARG A C 1
ATOM 875 O O . ARG A 1 120 ? -13.068 -6.227 26.230 1.00 56.44 120 ARG A O 1
#